Protein AF-A0A382G7K8-F1 (afdb_monomer)

Sequence (170 aa):
MPKYVSIKRLTSYWRLYLFVAPAAVLVGIFAYFPAASAIYHAFFRWNGSYVKEFVGLYNFHQLLGWSPFLWLVMVAWVVLLMALLVGRPMRLAGRAPWGLLSMVGGLGVALFTAGTESTVLHMNAGEAWQWYGRALWATVLGVGLHQIVQRNWSQKGQGLLGLYGFLWFY

Mean predicted aligned error: 12.68 Å

Structure (mmCIF, N/CA/C/O backbone):
data_AF-A0A382G7K8-F1
#
_entry.id   AF-A0A382G7K8-F1
#
loop_
_atom_site.group_PDB
_atom_site.id
_atom_site.type_symbol
_atom_site.label_atom_id
_atom_site.label_alt_id
_atom_site.label_comp_id
_atom_site.label_asym_id
_atom_site.label_entity_id
_atom_site.label_seq_id
_atom_site.pdbx_PDB_ins_code
_atom_site.Cartn_x
_atom_sit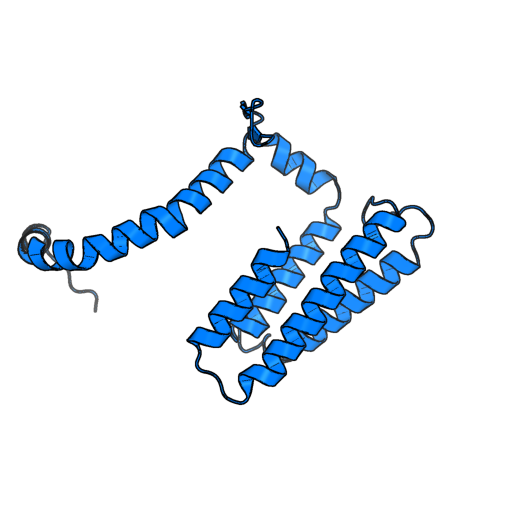e.Cartn_y
_atom_site.Cartn_z
_atom_site.occupancy
_atom_site.B_iso_or_equiv
_atom_site.auth_seq_id
_atom_site.auth_comp_id
_atom_site.auth_asym_id
_atom_site.auth_atom_id
_atom_site.pdbx_PDB_model_num
ATOM 1 N N . MET A 1 1 ? -27.559 -16.634 13.299 1.00 47.53 1 MET A N 1
ATOM 2 C CA . MET A 1 1 ? -28.769 -16.278 12.524 1.00 47.53 1 MET A CA 1
ATOM 3 C C . MET A 1 1 ? -28.717 -14.789 12.192 1.00 47.53 1 MET A C 1
ATOM 5 O O . MET A 1 1 ? -28.657 -14.001 13.134 1.00 47.53 1 MET A O 1
ATOM 9 N N . PRO A 1 2 ? -28.657 -14.386 10.911 1.00 56.88 2 PRO A N 1
ATOM 10 C CA . PRO A 1 2 ? -28.681 -12.974 10.535 1.00 56.88 2 PRO A CA 1
ATOM 11 C C . PRO A 1 2 ? -30.048 -12.371 10.882 1.00 56.88 2 PRO A C 1
ATOM 13 O O . PRO A 1 2 ? -31.085 -12.876 10.460 1.00 56.88 2 PRO A O 1
ATOM 16 N N . LYS A 1 3 ? -30.059 -11.316 11.704 1.00 76.06 3 LYS A N 1
ATOM 17 C CA . LYS A 1 3 ? -31.285 -10.580 12.034 1.00 76.06 3 LYS A CA 1
ATOM 18 C C . LYS A 1 3 ? -31.605 -9.635 10.882 1.00 76.06 3 LYS A C 1
ATOM 20 O O . LYS A 1 3 ? -30.831 -8.725 10.603 1.00 76.06 3 LYS A O 1
ATOM 25 N N . TYR A 1 4 ? -32.752 -9.831 10.245 1.00 76.81 4 TYR A N 1
ATOM 26 C CA . TYR A 1 4 ? -33.270 -8.905 9.244 1.00 76.81 4 TYR A CA 1
ATOM 27 C C . TYR A 1 4 ? -33.678 -7.600 9.935 1.00 76.81 4 TYR A C 1
ATOM 29 O O . TYR A 1 4 ? -34.580 -7.576 10.775 1.00 76.81 4 TYR A O 1
ATOM 37 N N . VAL A 1 5 ? -32.972 -6.512 9.629 1.00 79.44 5 VAL A N 1
ATOM 38 C CA . VAL A 1 5 ? -33.265 -5.183 10.171 1.00 79.44 5 VAL A CA 1
ATOM 39 C C . VAL A 1 5 ? -34.011 -4.386 9.105 1.00 79.44 5 VAL A C 1
ATOM 41 O O . VAL A 1 5 ? -33.519 -4.206 7.998 1.00 79.44 5 VAL A O 1
ATOM 44 N N . SER A 1 6 ? -35.212 -3.913 9.439 1.00 86.44 6 SER A N 1
ATOM 45 C CA . SER A 1 6 ? -36.001 -3.029 8.573 1.00 86.44 6 SER A CA 1
ATOM 46 C C . SER A 1 6 ? -35.312 -1.667 8.404 1.00 86.44 6 SER A C 1
ATOM 48 O O . SER A 1 6 ? -34.775 -1.118 9.368 1.00 86.44 6 SER A O 1
ATOM 50 N N . ILE A 1 7 ? -35.384 -1.090 7.199 1.00 83.25 7 ILE A N 1
ATOM 51 C CA . ILE A 1 7 ? -34.806 0.224 6.853 1.00 83.25 7 ILE A CA 1
ATOM 52 C C . ILE A 1 7 ? -35.314 1.330 7.792 1.00 83.25 7 ILE A C 1
ATOM 54 O O . ILE A 1 7 ? -34.536 2.174 8.232 1.00 83.25 7 ILE A O 1
ATOM 58 N N . LYS A 1 8 ? -36.591 1.271 8.199 1.00 83.75 8 LYS A N 1
ATOM 59 C CA . LYS A 1 8 ? -37.181 2.223 9.162 1.00 83.75 8 LYS A CA 1
ATOM 60 C C . LYS A 1 8 ? -36.518 2.156 10.542 1.00 83.75 8 LYS A C 1
ATOM 62 O O . LYS A 1 8 ? -36.571 3.109 11.313 1.00 83.75 8 LYS A O 1
ATOM 67 N N . ARG A 1 9 ? -35.907 1.017 10.876 1.00 79.25 9 ARG A N 1
ATOM 68 C CA . ARG A 1 9 ? -35.193 0.819 12.138 1.00 79.25 9 ARG A CA 1
ATOM 69 C C . ARG A 1 9 ? -33.780 1.392 12.082 1.00 79.25 9 ARG A C 1
ATOM 71 O O . ARG A 1 9 ? -33.331 1.899 13.101 1.00 79.25 9 ARG A O 1
ATOM 78 N N . LEU A 1 10 ? -33.115 1.382 10.920 1.00 81.75 10 LEU A N 1
ATOM 79 C CA . LEU A 1 10 ? -31.810 2.038 10.747 1.00 81.75 10 LEU A CA 1
ATOM 80 C C . LEU A 1 10 ? -31.909 3.538 11.040 1.00 81.75 10 LEU A C 1
ATOM 82 O O . LEU A 1 10 ? -31.139 4.059 11.839 1.00 81.75 10 LEU A O 1
ATOM 86 N N . THR A 1 11 ? -32.907 4.222 10.477 1.00 84.94 11 THR A N 1
ATOM 87 C CA . THR A 1 11 ? -33.092 5.671 10.677 1.00 84.94 11 THR A CA 1
ATOM 88 C C . THR A 1 11 ? -33.330 6.055 12.142 1.00 84.94 11 THR A C 1
ATOM 90 O O . THR A 1 11 ? -32.992 7.163 12.552 1.00 84.94 11 THR A O 1
ATOM 93 N N . SER A 1 12 ? -33.846 5.136 12.967 1.00 88.69 12 SER A N 1
ATOM 94 C CA . SER A 1 12 ? -34.057 5.371 14.402 1.00 88.69 12 SER A CA 1
ATOM 95 C C . SER A 1 12 ? -32.753 5.460 15.209 1.00 88.69 12 SER A C 1
ATOM 97 O O . SER A 1 12 ? -32.766 6.004 16.312 1.00 88.69 12 SER A O 1
ATOM 99 N N . TYR A 1 13 ? -31.629 4.958 14.682 1.00 88.62 13 TYR A N 1
ATOM 100 C CA . TYR A 1 13 ? -30.327 4.939 15.362 1.00 88.62 13 TYR A CA 1
ATOM 101 C C . TYR A 1 13 ? -29.411 6.113 14.976 1.00 88.62 13 TYR A C 1
ATOM 103 O O . TYR A 1 13 ? -28.199 6.043 15.172 1.00 88.62 13 TYR A O 1
ATOM 111 N N . TRP A 1 14 ? -29.963 7.221 14.470 1.00 90.81 14 TRP A N 1
ATOM 112 C CA . TRP A 1 14 ? -29.183 8.368 13.983 1.00 90.81 14 TRP A CA 1
ATOM 113 C C . TRP A 1 14 ? -28.173 8.931 15.000 1.00 90.81 14 TRP A C 1
ATOM 115 O O . TRP A 1 14 ? -27.076 9.325 14.616 1.00 90.81 14 TRP A O 1
ATOM 125 N N . ARG A 1 15 ? -28.491 8.901 16.304 1.00 92.81 15 ARG A N 1
ATOM 126 C CA . ARG A 1 15 ? -27.573 9.323 17.381 1.00 92.81 15 ARG A CA 1
ATOM 127 C C . ARG A 1 15 ? -26.340 8.420 17.490 1.00 92.81 15 ARG A C 1
ATOM 129 O O . ARG A 1 15 ? -25.245 8.918 17.728 1.00 92.81 15 ARG A O 1
ATOM 136 N N . LEU A 1 16 ? -26.503 7.108 17.282 1.00 91.88 16 LEU A N 1
ATOM 137 C CA . LEU A 1 16 ? -25.381 6.163 17.234 1.00 91.88 16 LEU A CA 1
ATOM 138 C C . LEU A 1 16 ? -24.503 6.425 16.009 1.00 91.88 16 LEU A C 1
ATOM 140 O O . LEU A 1 16 ? -23.281 6.403 16.118 1.00 91.88 16 LEU A O 1
ATOM 144 N N . TYR A 1 17 ? -25.115 6.705 14.856 1.00 92.62 17 TYR A N 1
ATOM 145 C CA . TYR A 1 17 ? -24.355 7.064 13.661 1.00 92.62 17 TYR A CA 1
ATOM 146 C C . TYR A 1 17 ? -23.590 8.367 13.851 1.00 92.62 17 TYR A C 1
ATOM 148 O O . TYR A 1 17 ? -22.423 8.413 13.490 1.00 92.62 17 TYR A O 1
ATOM 156 N N . LEU A 1 18 ? -24.186 9.383 14.482 1.00 94.56 18 LEU A N 1
ATOM 157 C CA . LEU A 1 18 ? -23.497 10.635 14.793 1.00 94.56 18 LEU A CA 1
ATOM 158 C C . LEU A 1 18 ? -22.300 10.419 15.732 1.00 94.56 18 LEU A C 1
ATOM 160 O O . LEU A 1 18 ? -21.281 11.078 15.575 1.00 94.56 18 LEU A O 1
ATOM 164 N N . PHE A 1 19 ? -22.398 9.476 16.671 1.00 95.88 19 PHE A N 1
ATOM 165 C CA . PHE A 1 19 ? -21.291 9.129 17.564 1.00 95.88 19 PHE A CA 1
ATOM 166 C C . PHE A 1 19 ? -20.141 8.412 16.837 1.00 95.88 19 PHE A C 1
ATOM 168 O O . PHE A 1 19 ? -18.973 8.674 17.112 1.00 95.88 19 PHE A O 1
ATOM 175 N N . VAL A 1 20 ? -20.453 7.525 15.887 1.00 95.56 20 VAL A N 1
ATOM 176 C CA . VAL A 1 20 ? -19.445 6.781 15.105 1.00 95.56 20 VAL A CA 1
ATOM 177 C C . VAL A 1 20 ? -18.905 7.600 13.925 1.00 95.56 20 VAL A C 1
ATOM 179 O O . VAL A 1 20 ? -17.781 7.369 13.476 1.00 95.56 20 VAL A O 1
ATOM 182 N N . ALA A 1 21 ? -19.671 8.574 13.433 1.00 96.19 21 ALA A N 1
ATOM 183 C CA . ALA A 1 21 ? -19.346 9.351 12.243 1.00 96.19 21 ALA A CA 1
ATOM 184 C C . ALA A 1 21 ? -17.966 10.027 12.308 1.00 96.19 21 ALA A C 1
ATOM 186 O O . ALA A 1 21 ? -17.229 9.867 11.341 1.00 96.19 21 ALA A O 1
ATOM 187 N N . PRO A 1 22 ? -17.535 10.691 13.402 1.00 96.12 22 PRO A N 1
ATOM 188 C CA . PRO A 1 22 ? -16.203 11.292 13.472 1.00 96.12 22 PRO A CA 1
ATOM 189 C C . PRO A 1 22 ? -15.078 10.277 13.249 1.00 96.12 22 PRO A C 1
ATOM 191 O O . PRO A 1 22 ? -14.151 10.537 12.486 1.00 96.12 22 PRO A O 1
ATOM 194 N N . ALA A 1 23 ? -15.180 9.090 13.853 1.00 96.25 23 ALA A N 1
ATOM 195 C CA . ALA A 1 23 ? -14.198 8.028 13.659 1.00 96.25 23 ALA A CA 1
ATOM 196 C C . ALA A 1 23 ? -14.221 7.497 12.217 1.00 96.25 23 ALA A C 1
ATOM 198 O O . ALA A 1 23 ? -13.169 7.338 11.600 1.00 96.25 23 ALA A O 1
ATOM 199 N N . ALA A 1 24 ? -15.411 7.271 11.653 1.00 96.12 24 ALA A N 1
ATOM 200 C CA . ALA A 1 24 ? -15.557 6.830 10.268 1.00 96.12 24 ALA A CA 1
ATOM 201 C C . ALA A 1 24 ? -15.006 7.863 9.269 1.00 96.12 24 ALA A C 1
ATOM 203 O O . ALA A 1 24 ? -14.335 7.490 8.309 1.00 96.12 24 ALA A O 1
ATOM 204 N N . VAL A 1 25 ? -15.234 9.155 9.521 1.00 97.31 25 VAL A N 1
ATOM 205 C CA . VAL A 1 25 ? -14.712 10.267 8.717 1.00 97.31 25 VAL A CA 1
ATOM 206 C C . VAL A 1 25 ? -13.190 10.313 8.785 1.00 97.31 25 VAL A C 1
ATOM 208 O O . VAL A 1 25 ? -12.550 10.398 7.740 1.00 97.31 25 VAL A O 1
ATOM 211 N N . LEU A 1 26 ? -12.595 10.186 9.975 1.00 96.00 26 LEU A N 1
ATOM 212 C CA . LEU A 1 26 ? -11.137 10.133 10.117 1.00 96.00 26 LEU A CA 1
ATOM 213 C C . LEU A 1 26 ? -10.538 8.966 9.328 1.00 96.00 26 LEU A C 1
ATOM 215 O O . LEU A 1 26 ? -9.581 9.159 8.584 1.00 96.00 26 LEU A O 1
ATOM 219 N N . VAL A 1 27 ? -11.122 7.770 9.425 1.00 95.12 27 VAL A N 1
ATOM 220 C CA . VAL A 1 27 ? -10.665 6.613 8.639 1.00 95.12 27 VAL A CA 1
ATOM 221 C C . VAL A 1 27 ? -10.838 6.869 7.136 1.00 95.12 27 VAL A C 1
ATOM 223 O O . VAL A 1 27 ? -9.943 6.566 6.347 1.00 95.12 27 VAL A O 1
ATOM 226 N N . GLY A 1 28 ? -11.956 7.472 6.728 1.00 95.31 28 GLY A N 1
ATOM 227 C CA . GLY A 1 28 ? -12.202 7.879 5.345 1.00 95.31 28 GLY A CA 1
ATOM 228 C C . GLY A 1 28 ? -11.114 8.804 4.799 1.00 95.31 28 GLY A C 1
ATOM 229 O O . GLY A 1 28 ? -10.557 8.538 3.737 1.00 95.31 28 GLY A O 1
ATOM 230 N N . ILE A 1 29 ? -10.775 9.854 5.546 1.00 95.75 29 ILE A N 1
ATOM 231 C CA . ILE A 1 29 ? -9.827 10.895 5.125 1.00 95.75 29 ILE A CA 1
ATOM 232 C C . ILE A 1 29 ? -8.377 10.411 5.194 1.00 95.75 29 ILE A C 1
ATOM 234 O O . ILE A 1 29 ? -7.594 10.698 4.296 1.00 95.75 29 ILE A O 1
ATOM 238 N N . PHE A 1 30 ? -7.994 9.687 6.243 1.00 92.12 30 PHE A N 1
ATOM 239 C CA . PHE A 1 30 ? -6.583 9.374 6.482 1.00 92.12 30 PHE A CA 1
A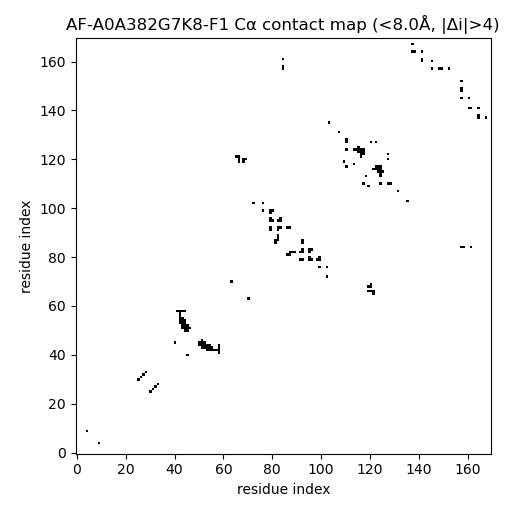TOM 240 C C . PHE A 1 30 ? -6.152 7.995 5.985 1.00 92.12 30 PHE A C 1
ATOM 242 O O . PHE A 1 30 ? -4.959 7.777 5.809 1.00 92.12 30 PHE A O 1
ATOM 249 N N . ALA A 1 31 ? -7.084 7.073 5.730 1.00 87.69 31 ALA A N 1
ATOM 250 C CA . ALA A 1 31 ? -6.753 5.755 5.189 1.00 87.69 31 ALA A CA 1
ATOM 251 C C . ALA A 1 31 ? -7.289 5.573 3.766 1.00 87.69 31 ALA A C 1
ATOM 253 O O . ALA A 1 31 ? -6.525 5.287 2.844 1.00 87.69 31 ALA A O 1
ATOM 254 N N . TYR A 1 32 ? -8.594 5.763 3.564 1.00 90.69 32 TYR A N 1
ATOM 255 C CA . TYR A 1 32 ? -9.211 5.442 2.275 1.00 90.69 32 TYR A CA 1
ATOM 256 C C . TYR A 1 32 ? -8.922 6.479 1.194 1.00 90.69 32 TYR A C 1
ATOM 258 O O . TYR A 1 32 ? -8.657 6.101 0.057 1.00 90.69 32 TYR A O 1
ATOM 266 N N . PHE A 1 33 ? -8.929 7.768 1.528 1.00 93.00 33 PHE A N 1
ATOM 267 C CA . PHE A 1 33 ? -8.625 8.828 0.571 1.00 93.00 33 PHE A CA 1
ATOM 268 C C . PHE A 1 33 ? -7.204 8.731 -0.016 1.00 93.00 33 PHE A C 1
ATOM 270 O O . PHE A 1 33 ? -7.098 8.704 -1.243 1.00 93.00 33 PHE A O 1
ATOM 277 N N . PRO A 1 34 ? -6.110 8.615 0.770 1.00 91.81 34 PRO A N 1
ATOM 278 C CA . PRO A 1 34 ? -4.776 8.459 0.192 1.00 91.81 34 PRO A CA 1
ATOM 279 C C . PRO A 1 34 ? -4.630 7.154 -0.598 1.00 91.81 34 PRO A C 1
ATOM 281 O O . PRO A 1 34 ? -4.021 7.167 -1.664 1.00 91.81 34 PRO A O 1
ATOM 284 N N . ALA A 1 35 ? -5.244 6.052 -0.149 1.00 87.44 35 ALA A N 1
ATOM 285 C CA . ALA A 1 35 ? -5.236 4.794 -0.898 1.00 87.44 35 ALA A CA 1
ATOM 286 C C . ALA A 1 35 ? -5.954 4.925 -2.254 1.00 87.44 35 ALA A C 1
ATOM 288 O O . ALA A 1 35 ? -5.419 4.520 -3.285 1.00 87.44 35 ALA A O 1
ATOM 289 N N . ALA A 1 36 ? -7.137 5.543 -2.276 1.00 92.00 36 ALA A N 1
ATOM 290 C CA . ALA A 1 36 ? -7.877 5.809 -3.506 1.00 92.00 36 ALA A CA 1
ATOM 291 C C . ALA A 1 36 ? -7.120 6.777 -4.426 1.00 92.00 36 ALA A C 1
ATOM 293 O O . ALA A 1 36 ? -7.077 6.566 -5.636 1.00 92.00 36 ALA A O 1
ATOM 294 N N . SER A 1 37 ? -6.479 7.802 -3.857 1.00 89.31 37 SER A N 1
ATOM 295 C CA . SER A 1 37 ? -5.621 8.725 -4.597 1.00 89.31 37 SER A CA 1
ATOM 296 C C . SER A 1 37 ? -4.443 7.992 -5.237 1.00 89.31 37 SER A C 1
ATOM 298 O O . SER A 1 37 ? -4.189 8.192 -6.421 1.00 89.31 37 SER A O 1
ATOM 300 N N . ALA A 1 38 ? -3.767 7.096 -4.515 1.00 88.12 38 ALA A N 1
ATOM 301 C CA . ALA A 1 38 ? -2.668 6.301 -5.058 1.00 88.12 38 ALA A CA 1
ATOM 302 C C . ALA A 1 38 ? -3.130 5.404 -6.217 1.00 88.12 38 ALA A C 1
ATOM 304 O O . ALA A 1 38 ? -2.495 5.390 -7.270 1.00 88.12 38 ALA A O 1
ATOM 305 N N . ILE A 1 39 ? -4.274 4.724 -6.062 1.00 90.00 39 ILE A N 1
ATOM 306 C CA . ILE A 1 39 ? -4.880 3.915 -7.133 1.00 90.00 39 ILE A CA 1
ATOM 307 C C . ILE A 1 39 ? -5.191 4.787 -8.347 1.00 90.00 39 ILE A C 1
ATOM 309 O O . ILE A 1 39 ? -4.851 4.423 -9.466 1.00 90.00 39 ILE A O 1
ATOM 313 N N . TYR A 1 40 ? -5.811 5.947 -8.138 1.00 90.94 40 TYR A N 1
ATOM 314 C CA . TYR A 1 40 ? -6.133 6.869 -9.217 1.00 90.94 40 TYR A CA 1
ATOM 315 C C . TYR A 1 40 ? -4.866 7.344 -9.940 1.00 90.94 40 TYR A C 1
ATOM 317 O O . TYR A 1 40 ? -4.805 7.242 -11.161 1.00 90.94 40 TYR A O 1
ATOM 325 N N . HIS A 1 41 ? -3.833 7.786 -9.214 1.00 89.62 41 HIS A N 1
ATOM 326 C CA . HIS A 1 41 ? -2.574 8.258 -9.800 1.00 89.62 41 HIS A CA 1
ATOM 327 C C . HIS A 1 41 ? -1.762 7.145 -10.473 1.00 89.62 41 HIS A C 1
ATOM 329 O O . HIS A 1 41 ? -0.989 7.452 -11.373 1.00 89.62 41 HIS A O 1
ATOM 335 N N . ALA A 1 42 ? -1.975 5.868 -10.136 1.00 89.38 42 ALA A N 1
ATOM 336 C CA . ALA A 1 42 ? -1.319 4.748 -10.814 1.00 89.38 42 ALA A CA 1
ATOM 337 C C . ALA A 1 42 ? -1.661 4.659 -12.316 1.00 89.38 42 ALA A C 1
ATOM 339 O O . ALA A 1 42 ? -0.874 4.114 -13.088 1.00 89.38 42 ALA A O 1
ATOM 340 N N . PHE A 1 43 ? -2.788 5.233 -12.753 1.00 92.12 43 PHE A N 1
ATOM 341 C CA . PHE A 1 43 ? -3.170 5.321 -14.172 1.00 92.12 43 PHE A CA 1
ATOM 342 C C . PHE A 1 43 ? -2.630 6.571 -14.884 1.00 92.12 43 PHE A C 1
ATOM 344 O O . PHE A 1 43 ? -2.868 6.765 -16.080 1.00 92.12 43 PHE A O 1
ATOM 351 N N . PHE A 1 44 ? -1.933 7.446 -14.161 1.00 90.75 44 PHE A N 1
ATOM 352 C CA . PHE A 1 44 ? -1.363 8.672 -14.701 1.00 90.75 44 PHE A CA 1
ATOM 353 C C . PHE A 1 44 ? 0.158 8.603 -14.651 1.00 90.75 44 PHE A C 1
ATOM 355 O O . PHE A 1 44 ? 0.758 8.022 -13.748 1.00 90.75 44 PHE A O 1
ATOM 362 N N . ARG A 1 45 ? 0.808 9.244 -15.616 1.00 88.31 45 ARG A N 1
ATOM 363 C CA . ARG A 1 45 ? 2.211 9.608 -15.482 1.00 88.31 45 ARG A CA 1
ATOM 364 C C . ARG A 1 45 ? 2.255 10.869 -14.631 1.00 88.31 45 ARG A C 1
ATOM 366 O O . ARG A 1 45 ? 1.904 11.947 -15.109 1.00 88.31 45 ARG A O 1
ATOM 373 N N . TRP A 1 46 ? 2.622 10.704 -13.364 1.00 81.31 46 TRP A N 1
ATOM 374 C CA . TRP A 1 46 ? 2.624 11.776 -12.375 1.00 81.31 46 TRP A CA 1
ATOM 375 C C . TRP A 1 46 ? 4.010 11.956 -11.760 1.00 81.31 46 TRP A C 1
ATOM 377 O O . TRP A 1 46 ? 4.611 10.997 -11.289 1.00 81.31 46 TRP A O 1
ATOM 387 N N . ASN A 1 47 ? 4.515 13.191 -11.767 1.00 80.06 47 ASN A N 1
ATOM 388 C CA . ASN A 1 47 ? 5.815 13.556 -11.188 1.00 80.06 47 ASN A CA 1
ATOM 389 C C . ASN A 1 47 ? 5.696 14.436 -9.931 1.00 80.06 47 ASN A C 1
ATOM 391 O O . ASN A 1 47 ? 6.653 15.107 -9.556 1.00 80.06 47 ASN A O 1
ATOM 395 N N . GLY A 1 48 ? 4.518 14.483 -9.302 1.00 71.38 48 GLY A N 1
ATOM 396 C CA . GLY A 1 48 ? 4.302 15.250 -8.072 1.00 71.38 48 GLY A CA 1
ATOM 397 C C . GLY A 1 48 ? 4.030 16.743 -8.268 1.00 71.38 48 GLY A C 1
ATOM 398 O O . GLY A 1 48 ? 3.704 17.408 -7.292 1.00 71.38 48 GLY A O 1
ATOM 399 N N . SER A 1 49 ? 4.136 17.275 -9.492 1.00 73.00 49 SER A N 1
ATOM 400 C CA . SER A 1 49 ? 4.056 18.723 -9.719 1.00 73.00 49 SER A CA 1
ATOM 401 C C . SER A 1 49 ? 3.189 19.114 -10.921 1.00 73.00 49 SER A C 1
ATOM 403 O O . SER A 1 49 ? 2.023 19.459 -10.745 1.00 73.00 49 SER A O 1
ATOM 405 N N . TYR A 1 50 ? 3.718 19.025 -12.145 1.00 61.25 50 TYR A N 1
ATOM 406 C CA . TYR A 1 50 ? 3.091 19.648 -13.323 1.00 61.25 50 TYR A CA 1
ATOM 407 C C . TYR A 1 50 ? 2.617 18.657 -14.389 1.00 61.25 50 TYR A C 1
ATOM 409 O O . TYR A 1 50 ? 1.782 19.011 -15.218 1.00 61.25 50 TYR A O 1
ATOM 417 N N . VAL A 1 51 ? 3.123 17.420 -14.385 1.00 65.06 51 VAL A N 1
ATOM 418 C CA . VAL A 1 51 ? 2.765 16.421 -15.399 1.00 65.06 51 VAL A CA 1
ATOM 419 C C . VAL A 1 51 ? 1.717 15.488 -14.815 1.00 65.06 51 VAL A C 1
ATOM 421 O O . VAL A 1 51 ? 1.972 14.802 -13.826 1.00 65.06 51 VAL A O 1
ATOM 424 N N . LYS A 1 52 ? 0.530 15.485 -15.425 1.00 73.50 52 LYS A N 1
ATOM 425 C CA . LYS A 1 52 ? -0.550 14.542 -15.132 1.00 73.50 52 LYS A CA 1
ATOM 426 C C . LYS A 1 52 ? -1.173 14.086 -16.445 1.00 73.50 52 LYS A C 1
ATOM 428 O O . LYS A 1 52 ? -2.258 14.514 -16.829 1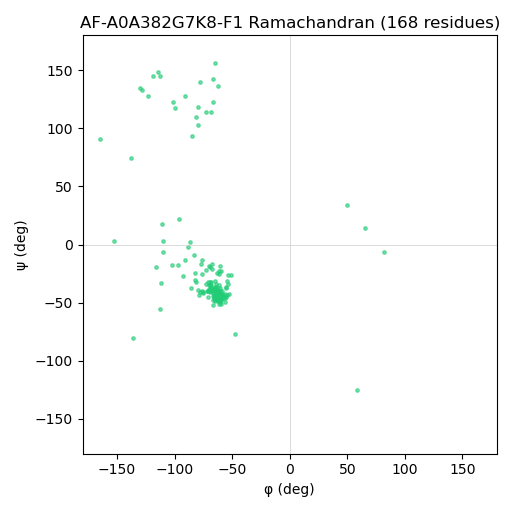.00 73.50 52 LYS A O 1
ATOM 433 N N . GLU A 1 53 ? -0.451 13.226 -17.147 1.00 85.44 53 GLU A N 1
ATOM 434 C CA . GLU A 1 53 ? -0.935 12.611 -18.382 1.00 85.44 53 GLU A CA 1
ATOM 435 C C . GLU A 1 53 ? -1.636 11.301 -18.038 1.00 85.44 53 GLU A C 1
ATOM 437 O O . GLU A 1 53 ? -1.076 10.466 -17.327 1.00 85.44 53 GLU A O 1
ATOM 442 N N . PHE A 1 54 ? -2.870 11.114 -18.506 1.00 90.94 54 PHE A N 1
ATOM 443 C CA . PHE A 1 54 ? -3.542 9.826 -18.366 1.00 90.94 54 PHE A CA 1
ATOM 444 C C . PHE A 1 54 ? -2.903 8.829 -19.331 1.00 90.94 54 PHE A C 1
ATOM 446 O O . PHE A 1 54 ? -3.005 8.986 -20.545 1.00 90.94 54 PHE A O 1
ATOM 453 N N . VAL A 1 55 ? -2.251 7.806 -18.784 1.00 92.38 55 VAL A N 1
ATOM 454 C CA . VAL A 1 55 ? -1.557 6.763 -19.558 1.00 92.38 55 VAL A CA 1
ATOM 455 C C . VAL A 1 55 ? -2.272 5.410 -19.472 1.00 92.38 55 VAL A C 1
ATOM 457 O O . VAL A 1 55 ? -1.807 4.409 -20.017 1.00 92.38 55 VAL A O 1
ATOM 460 N N . GLY A 1 56 ? -3.421 5.361 -18.791 1.00 92.06 56 GLY A N 1
ATOM 461 C CA . GLY A 1 56 ? -4.232 4.160 -18.640 1.00 92.06 56 GLY A CA 1
ATOM 462 C C . GLY A 1 56 ? -3.447 3.031 -17.975 1.00 92.06 56 GLY A C 1
ATOM 463 O O . GLY A 1 56 ? -2.896 3.197 -16.890 1.00 92.06 56 GLY A O 1
ATOM 464 N N . LEU A 1 57 ? -3.399 1.869 -18.628 1.00 91.88 57 LEU A N 1
ATOM 465 C CA . LEU A 1 57 ? -2.718 0.682 -18.104 1.00 91.88 57 LEU A CA 1
ATOM 466 C C . LEU A 1 57 ? -1.220 0.618 -18.437 1.00 91.88 57 LEU A C 1
ATOM 468 O O . LEU A 1 57 ? -0.559 -0.352 -18.065 1.00 91.88 57 LEU A O 1
ATOM 472 N N . TYR A 1 58 ? -0.672 1.630 -19.115 1.00 88.81 58 TYR A N 1
ATOM 473 C CA . TYR A 1 58 ? 0.719 1.624 -19.568 1.00 88.81 58 TYR A CA 1
ATOM 474 C C . TYR A 1 58 ? 1.714 1.416 -18.421 1.00 88.81 58 TYR A C 1
ATOM 476 O O . TYR A 1 58 ? 2.621 0.596 -18.543 1.00 88.81 58 TYR A O 1
ATOM 484 N N . ASN A 1 59 ? 1.496 2.085 -17.283 1.00 86.69 59 ASN A N 1
ATOM 485 C CA . ASN A 1 59 ? 2.338 1.926 -16.099 1.00 86.69 59 ASN A CA 1
ATOM 486 C C . ASN A 1 59 ? 2.373 0.464 -15.638 1.00 86.69 59 ASN A C 1
ATOM 488 O O . ASN A 1 59 ? 3.449 -0.073 -15.427 1.00 86.69 59 ASN A O 1
ATOM 492 N N . PHE A 1 60 ? 1.222 -0.212 -15.561 1.00 85.81 60 PHE A N 1
ATOM 493 C CA . PHE A 1 60 ? 1.143 -1.620 -15.157 1.00 85.81 60 PHE A CA 1
ATOM 494 C C . PHE A 1 60 ? 1.818 -2.558 -16.167 1.00 85.81 60 PHE A C 1
ATOM 496 O O . PHE A 1 60 ? 2.486 -3.509 -15.769 1.00 85.81 60 PHE A O 1
ATOM 503 N N . HIS A 1 61 ? 1.683 -2.284 -17.468 1.00 84.19 61 HIS A N 1
ATOM 504 C CA . HIS A 1 61 ? 2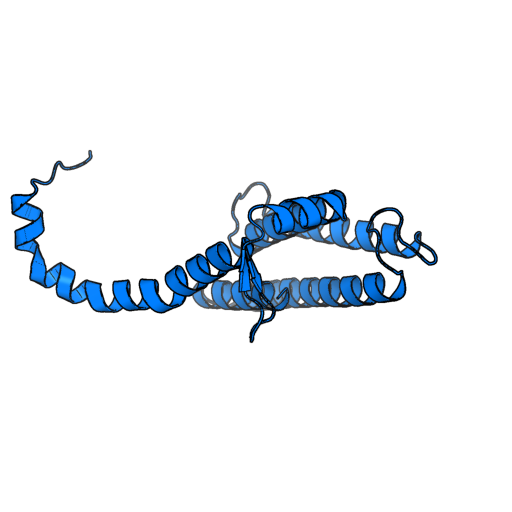.359 -3.057 -18.510 1.00 84.19 61 HIS A CA 1
ATOM 505 C C . HIS A 1 61 ? 3.885 -2.900 -18.436 1.00 84.19 61 HIS A C 1
ATOM 507 O O . HIS A 1 61 ? 4.612 -3.890 -18.475 1.00 84.19 61 HIS A O 1
ATOM 513 N N . GLN A 1 62 ? 4.376 -1.667 -18.285 1.00 80.88 62 GLN A N 1
ATOM 514 C CA . GLN A 1 62 ? 5.802 -1.386 -18.112 1.00 80.88 62 GLN A CA 1
ATOM 515 C C . GLN A 1 62 ? 6.350 -2.071 -16.853 1.00 80.88 62 GLN A C 1
ATOM 517 O O . GLN A 1 62 ? 7.405 -2.700 -16.893 1.00 80.88 62 GLN A O 1
ATOM 522 N N . LEU A 1 63 ? 5.580 -2.021 -15.767 1.00 75.56 63 LEU A N 1
ATOM 523 C CA . LEU A 1 63 ? 5.911 -2.635 -14.492 1.00 75.56 63 LEU A CA 1
ATOM 524 C C . LEU A 1 63 ? 6.080 -4.159 -14.604 1.00 75.56 63 LEU A C 1
ATOM 526 O O . LEU A 1 63 ? 7.069 -4.707 -14.119 1.00 75.56 63 LEU A O 1
ATOM 530 N N . LEU A 1 64 ? 5.143 -4.839 -15.272 1.00 75.81 64 LEU A N 1
ATOM 531 C CA . LEU A 1 64 ? 5.196 -6.286 -15.501 1.00 75.81 64 LEU A CA 1
ATOM 532 C C . LEU A 1 64 ? 6.287 -6.683 -16.507 1.00 75.81 64 LEU A C 1
ATOM 534 O O . LEU A 1 64 ? 6.863 -7.759 -16.375 1.00 75.81 64 LEU A O 1
ATOM 538 N N . GLY A 1 65 ? 6.583 -5.827 -17.488 1.00 71.31 65 GLY A N 1
ATOM 539 C CA . GLY A 1 65 ? 7.576 -6.091 -18.531 1.00 71.31 65 GLY A CA 1
ATOM 540 C C . GLY A 1 65 ? 9.036 -5.954 -18.086 1.00 71.31 65 GLY A C 1
ATOM 541 O O . GLY A 1 65 ? 9.897 -6.589 -18.685 1.00 71.31 65 GLY A O 1
ATOM 542 N N . TRP A 1 66 ? 9.334 -5.158 -17.052 1.00 66.00 66 TRP A N 1
ATOM 543 C CA . TRP A 1 66 ? 10.717 -4.893 -16.619 1.00 66.00 66 TRP A CA 1
ATOM 544 C C . TRP A 1 66 ? 11.380 -6.048 -15.867 1.00 66.00 66 TRP A C 1
ATOM 546 O O . TRP A 1 66 ? 12.553 -6.321 -16.093 1.00 66.00 66 TRP A O 1
ATOM 556 N N . SER A 1 67 ? 10.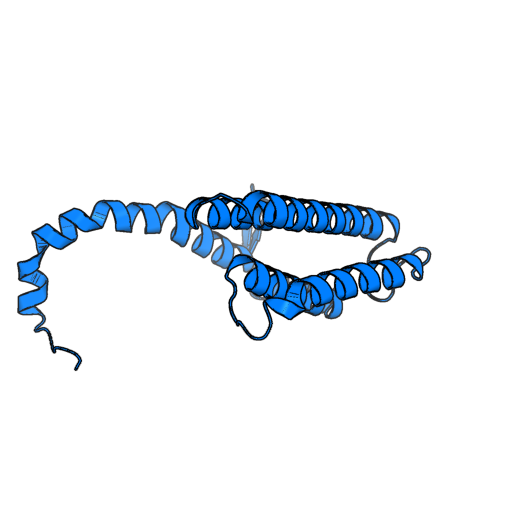664 -6.736 -14.976 1.00 67.69 67 SER A N 1
ATOM 557 C CA . SER A 1 67 ? 11.176 -7.950 -14.325 1.00 67.69 67 SER A CA 1
ATOM 558 C C . SER A 1 67 ? 10.029 -8.727 -13.666 1.00 67.69 67 SER A C 1
ATOM 560 O O . SER A 1 67 ? 9.713 -8.508 -12.492 1.00 67.69 67 SER A O 1
ATOM 562 N N . PRO A 1 68 ? 9.391 -9.668 -14.387 1.00 72.31 68 PRO A N 1
ATOM 563 C CA . PRO A 1 68 ? 8.368 -10.549 -13.815 1.00 72.31 68 PRO A CA 1
ATOM 564 C C . PRO A 1 68 ? 8.861 -11.314 -12.575 1.00 72.31 68 PRO A C 1
ATOM 566 O O . PRO A 1 68 ? 8.094 -11.600 -11.655 1.00 72.31 68 PRO A O 1
ATOM 569 N N . PHE A 1 69 ? 10.159 -11.624 -12.533 1.00 69.88 69 PHE A N 1
ATOM 570 C CA . PHE A 1 69 ? 10.788 -12.300 -11.405 1.00 69.88 69 PHE A CA 1
ATOM 571 C C . PHE A 1 69 ? 10.859 -11.411 -10.157 1.00 69.88 69 PHE A C 1
ATOM 573 O O . PHE A 1 69 ? 10.554 -11.883 -9.060 1.00 69.88 69 PHE A O 1
ATOM 580 N N . LEU A 1 70 ? 11.176 -10.119 -10.307 1.00 70.88 70 LEU A N 1
ATOM 581 C CA . LEU A 1 70 ? 11.158 -9.170 -9.192 1.00 70.88 70 LEU A CA 1
ATOM 582 C C . LEU A 1 70 ? 9.754 -9.060 -8.574 1.00 70.88 70 LEU A C 1
ATOM 584 O O . LEU A 1 70 ? 9.631 -9.016 -7.352 1.00 70.88 70 LEU A O 1
ATOM 588 N N . TRP A 1 71 ? 8.692 -9.115 -9.385 1.00 73.50 71 TRP A N 1
ATOM 589 C CA . TRP A 1 71 ? 7.309 -9.146 -8.886 1.00 73.50 71 TRP A CA 1
ATOM 590 C C . TRP A 1 71 ? 7.010 -10.377 -8.040 1.00 73.50 71 TRP A C 1
ATOM 592 O O . TRP A 1 71 ? 6.442 -10.252 -6.954 1.00 73.50 71 TRP A O 1
ATOM 602 N N . LEU A 1 72 ? 7.423 -11.561 -8.497 1.00 78.19 72 LEU A N 1
ATOM 603 C CA . LEU A 1 72 ? 7.279 -12.799 -7.726 1.00 78.19 72 LEU A CA 1
ATOM 604 C C . LEU A 1 72 ? 8.018 -12.714 -6.389 1.00 78.19 72 LEU A C 1
ATOM 606 O O . LEU A 1 72 ? 7.462 -13.088 -5.356 1.00 78.19 72 LEU A O 1
ATOM 610 N N . VAL A 1 73 ? 9.235 -12.169 -6.404 1.00 76.88 73 VAL A N 1
ATOM 611 C CA . VAL A 1 73 ? 10.031 -11.918 -5.201 1.00 76.88 73 VAL A CA 1
ATOM 612 C C . VAL A 1 73 ? 9.315 -10.955 -4.256 1.00 76.88 73 VAL A C 1
ATOM 614 O O . VAL A 1 73 ? 9.176 -11.270 -3.078 1.00 76.88 73 VAL A O 1
ATOM 617 N N . MET A 1 74 ? 8.821 -9.813 -4.741 1.00 73.50 74 MET A N 1
ATOM 618 C CA . MET A 1 74 ? 8.130 -8.829 -3.901 1.00 73.50 74 MET A CA 1
ATOM 619 C C . MET A 1 74 ? 6.839 -9.393 -3.306 1.00 73.50 74 MET A C 1
ATOM 621 O O . MET A 1 74 ? 6.578 -9.207 -2.118 1.00 73.50 74 MET A O 1
ATOM 625 N N . VAL A 1 75 ? 6.048 -10.130 -4.090 1.00 79.69 75 VAL A N 1
ATOM 626 C CA . VAL A 1 75 ? 4.828 -10.783 -3.595 1.00 79.69 75 VAL A CA 1
ATOM 627 C C . VAL A 1 75 ? 5.172 -11.828 -2.535 1.00 79.69 75 VAL A C 1
ATOM 629 O O . VAL A 1 75 ? 4.565 -11.825 -1.462 1.00 79.69 75 VAL A O 1
ATOM 632 N N . ALA A 1 76 ? 6.162 -12.688 -2.792 1.00 78.88 76 ALA A N 1
ATOM 633 C CA . ALA A 1 76 ? 6.619 -13.679 -1.821 1.00 78.88 76 ALA A CA 1
ATOM 634 C C . ALA A 1 76 ? 7.110 -13.005 -0.530 1.00 78.88 76 ALA A C 1
ATOM 636 O O . ALA A 1 76 ? 6.734 -13.424 0.565 1.00 78.88 76 ALA A O 1
ATOM 637 N N . TRP A 1 77 ? 7.859 -11.911 -0.652 1.00 74.06 77 TRP A N 1
ATOM 638 C CA . TRP A 1 77 ? 8.336 -11.110 0.471 1.00 74.06 77 TRP A CA 1
ATOM 639 C C . TRP A 1 77 ? 7.189 -10.545 1.305 1.00 74.06 77 TRP A C 1
ATOM 641 O O . TRP A 1 77 ? 7.158 -10.754 2.519 1.00 74.06 77 TRP A O 1
ATOM 651 N N . VAL A 1 78 ? 6.216 -9.880 0.676 1.00 75.81 78 VAL A N 1
ATOM 652 C CA . VAL A 1 78 ? 5.049 -9.308 1.366 1.00 75.81 78 VAL A CA 1
ATOM 653 C C . VAL A 1 78 ? 4.236 -10.400 2.057 1.00 75.81 78 VAL A C 1
ATOM 655 O O . VAL A 1 78 ? 3.850 -10.231 3.211 1.00 75.81 78 VAL A O 1
ATOM 658 N N . VAL A 1 79 ? 4.007 -11.541 1.400 1.00 76.38 79 VAL A N 1
ATOM 659 C CA . VAL A 1 79 ? 3.263 -12.669 1.985 1.00 76.38 79 VAL A CA 1
ATOM 660 C C . VAL A 1 79 ? 3.995 -13.249 3.193 1.00 76.38 79 VAL A C 1
ATOM 662 O O . VAL A 1 79 ? 3.365 -13.516 4.218 1.00 76.38 79 VAL A O 1
ATOM 665 N N . LEU A 1 80 ? 5.313 -13.430 3.105 1.00 71.81 80 LEU A N 1
ATOM 666 C CA . LEU A 1 80 ? 6.106 -13.957 4.212 1.00 71.81 80 LEU A CA 1
ATOM 667 C C . LEU A 1 80 ? 6.186 -12.964 5.379 1.00 71.81 80 LEU A C 1
ATOM 669 O O . LEU A 1 80 ? 6.056 -13.380 6.531 1.00 71.81 80 LEU A O 1
ATOM 673 N N . LEU A 1 81 ? 6.323 -11.663 5.100 1.00 70.44 81 LEU A N 1
ATOM 674 C CA . LEU A 1 81 ? 6.235 -10.614 6.119 1.00 70.44 81 LEU A CA 1
ATOM 675 C C . LEU A 1 81 ? 4.859 -10.603 6.783 1.00 70.44 81 LEU A C 1
ATOM 677 O O . LEU A 1 81 ? 4.783 -10.617 8.007 1.00 70.44 81 LEU A O 1
ATOM 681 N N . MET A 1 82 ? 3.772 -10.646 6.010 1.00 65.50 82 MET A N 1
ATOM 682 C CA . MET A 1 82 ? 2.411 -10.704 6.552 1.00 65.50 82 MET A CA 1
ATOM 683 C C . MET A 1 82 ? 2.194 -11.955 7.406 1.00 65.50 82 MET A C 1
ATOM 685 O O . MET A 1 82 ? 1.603 -11.868 8.482 1.00 65.50 82 MET A O 1
ATOM 689 N N . ALA A 1 83 ? 2.727 -13.106 6.990 1.00 71.75 83 ALA A N 1
ATOM 690 C CA . ALA A 1 83 ? 2.659 -14.336 7.774 1.00 71.75 83 ALA A CA 1
ATOM 691 C C . ALA A 1 83 ? 3.412 -14.237 9.108 1.00 71.75 83 ALA A C 1
ATOM 693 O O . ALA A 1 83 ? 2.963 -14.812 10.102 1.00 71.75 83 ALA A O 1
ATOM 694 N N . LEU A 1 84 ? 4.521 -13.496 9.135 1.00 68.12 84 LEU A N 1
ATOM 695 C CA . LEU A 1 84 ? 5.348 -13.279 10.320 1.00 68.12 84 LEU A CA 1
ATOM 696 C C . LEU A 1 84 ? 4.728 -12.235 11.267 1.00 68.12 84 LEU A C 1
ATOM 698 O O . LEU A 1 84 ? 4.698 -12.455 12.474 1.00 68.12 84 LEU A O 1
ATOM 702 N N . LEU A 1 85 ? 4.176 -11.146 10.720 1.00 67.06 85 LEU A N 1
ATOM 703 C CA . LEU A 1 85 ? 3.591 -10.030 11.474 1.00 67.06 85 LEU A CA 1
ATOM 704 C C . LEU A 1 85 ? 2.186 -10.333 12.006 1.00 67.06 85 LEU A C 1
ATOM 706 O O . LEU A 1 85 ? 1.864 -10.010 13.146 1.00 67.06 85 LEU A O 1
ATOM 710 N N . VAL A 1 86 ? 1.332 -10.944 11.183 1.00 69.25 86 VAL A N 1
ATOM 711 C CA . VAL A 1 86 ? -0.072 -11.231 11.529 1.00 69.25 86 VAL A CA 1
ATOM 712 C C . VAL A 1 86 ? -0.208 -12.623 12.163 1.00 69.25 86 VAL A C 1
ATOM 714 O O . VAL A 1 86 ? -1.253 -12.969 12.717 1.00 69.25 86 VAL A O 1
ATOM 717 N N . GLY A 1 87 ? 0.832 -13.461 12.071 1.00 61.44 87 GLY A N 1
ATOM 718 C CA . GLY A 1 87 ? 0.789 -14.860 12.505 1.00 61.44 87 GLY A CA 1
ATOM 719 C C . GLY A 1 87 ? -0.172 -15.718 11.672 1.00 61.44 87 GLY A C 1
ATOM 720 O O . GLY A 1 87 ? -0.542 -16.824 12.079 1.00 61.44 87 GLY A O 1
ATOM 721 N N . ARG A 1 88 ? -0.622 -15.213 10.514 1.00 65.06 88 ARG A N 1
ATOM 722 C CA . ARG A 1 88 ? -1.589 -15.874 9.632 1.00 65.06 88 ARG A CA 1
ATOM 723 C C . ARG A 1 88 ? -1.062 -15.946 8.197 1.00 65.06 88 ARG A C 1
ATOM 725 O O . ARG A 1 88 ? -0.651 -14.923 7.669 1.00 65.06 88 ARG A O 1
ATOM 732 N N . PRO A 1 89 ? -1.141 -17.115 7.537 1.00 62.16 89 PRO A N 1
ATOM 733 C CA . PRO A 1 89 ? -1.711 -18.370 8.033 1.00 62.16 89 PRO A CA 1
ATOM 734 C C . PRO A 1 89 ? -0.752 -19.105 8.989 1.00 62.16 89 PRO A C 1
ATOM 736 O O . PRO A 1 89 ? 0.444 -19.204 8.727 1.00 62.16 89 PRO A O 1
ATOM 739 N N . MET A 1 90 ? -1.288 -19.691 10.069 1.00 60.44 90 MET A N 1
ATOM 740 C CA . MET A 1 90 ? -0.516 -20.398 11.114 1.00 60.44 90 MET A CA 1
ATOM 741 C C . MET A 1 90 ? 0.410 -21.501 10.568 1.00 60.44 90 MET A C 1
ATOM 743 O O . MET A 1 90 ? 1.440 -21.792 11.164 1.00 60.44 90 MET A O 1
ATOM 747 N N . ARG A 1 91 ? 0.086 -22.081 9.401 1.00 68.19 91 ARG A N 1
ATOM 748 C CA . ARG A 1 91 ? 0.926 -23.086 8.720 1.00 68.19 91 ARG A CA 1
ATOM 749 C C . ARG A 1 91 ? 2.225 -22.499 8.157 1.00 68.19 91 ARG A C 1
ATOM 751 O O . ARG A 1 91 ? 3.226 -23.206 8.089 1.00 68.19 91 ARG A O 1
ATOM 758 N N . LEU A 1 92 ? 2.196 -21.236 7.729 1.00 67.25 92 LEU A N 1
ATOM 759 C CA . LEU A 1 92 ? 3.354 -20.538 7.173 1.00 67.25 92 LEU A CA 1
ATOM 760 C C . LEU A 1 92 ? 4.112 -19.761 8.245 1.00 67.25 92 LEU A C 1
ATOM 762 O O . LEU A 1 92 ? 5.316 -19.636 8.106 1.00 67.25 92 LEU A O 1
ATOM 766 N N . ALA A 1 93 ? 3.471 -19.315 9.329 1.00 67.56 93 ALA A N 1
ATOM 767 C CA . ALA A 1 93 ? 4.112 -18.492 10.361 1.00 67.56 93 ALA A CA 1
ATOM 768 C C . ALA A 1 93 ? 5.414 -19.104 10.928 1.00 67.56 93 ALA A C 1
ATOM 770 O O . ALA A 1 93 ? 6.421 -18.413 11.036 1.00 67.56 93 ALA A O 1
ATOM 771 N N . GLY A 1 94 ? 5.439 -20.416 11.204 1.00 69.81 94 GLY A N 1
ATOM 772 C CA . GLY A 1 94 ? 6.651 -21.097 11.689 1.00 69.81 94 GLY A CA 1
ATOM 773 C C . GLY A 1 94 ? 7.749 -21.293 10.630 1.00 69.81 94 GLY A C 1
ATOM 774 O O . GLY A 1 94 ? 8.917 -21.453 10.972 1.00 69.81 94 GLY A O 1
ATOM 775 N N . ARG A 1 95 ? 7.392 -21.273 9.338 1.00 76.56 95 ARG A N 1
ATOM 776 C CA . ARG A 1 95 ? 8.315 -21.471 8.200 1.00 76.56 95 ARG A CA 1
ATOM 777 C C . ARG A 1 95 ? 8.701 -20.162 7.506 1.00 76.56 95 ARG A C 1
ATOM 779 O O . ARG A 1 95 ? 9.703 -20.124 6.802 1.00 76.56 95 ARG A O 1
ATOM 786 N N . ALA A 1 96 ? 7.937 -19.096 7.728 1.00 74.62 96 ALA A N 1
ATOM 787 C CA . ALA A 1 96 ? 8.127 -17.768 7.169 1.00 74.62 96 ALA A CA 1
ATOM 788 C C . ALA A 1 96 ? 9.524 -17.175 7.421 1.00 74.62 96 ALA A C 1
ATOM 790 O O . ALA A 1 96 ? 10.091 -16.660 6.459 1.00 74.62 96 ALA A O 1
ATOM 791 N N . PRO A 1 97 ? 10.135 -17.274 8.624 1.00 71.75 97 PRO A N 1
ATOM 792 C CA . PRO A 1 97 ? 11.487 -16.747 8.826 1.00 71.75 97 PRO A CA 1
ATOM 793 C C . PRO A 1 97 ? 12.532 -17.475 7.969 1.00 71.75 97 PRO A C 1
ATOM 795 O O . PRO A 1 97 ? 13.388 -16.832 7.369 1.00 71.75 97 PRO A O 1
ATOM 798 N N . TRP A 1 98 ? 12.426 -18.799 7.828 1.00 74.38 98 TRP A N 1
ATOM 799 C CA . TRP A 1 98 ? 13.310 -19.585 6.958 1.00 74.38 98 TRP A CA 1
ATOM 800 C C . TRP A 1 98 ? 13.050 -19.320 5.468 1.00 74.38 98 TRP A C 1
ATOM 802 O O . TRP A 1 98 ? 13.986 -19.272 4.670 1.00 74.38 98 TRP A O 1
ATOM 812 N N . GLY A 1 99 ? 11.790 -19.086 5.092 1.00 80.25 99 GLY A N 1
ATOM 813 C CA . GLY A 1 99 ? 11.407 -18.647 3.749 1.00 80.25 99 GLY A CA 1
ATOM 814 C C . GLY A 1 99 ? 12.004 -17.285 3.389 1.00 80.25 99 GLY A C 1
ATOM 815 O O . GLY A 1 99 ? 12.584 -17.138 2.321 1.00 80.25 99 GLY A O 1
ATOM 816 N N . LEU A 1 100 ? 11.946 -16.310 4.301 1.00 72.88 100 LEU A N 1
ATOM 817 C CA . LEU A 1 100 ? 12.562 -14.992 4.105 1.00 72.88 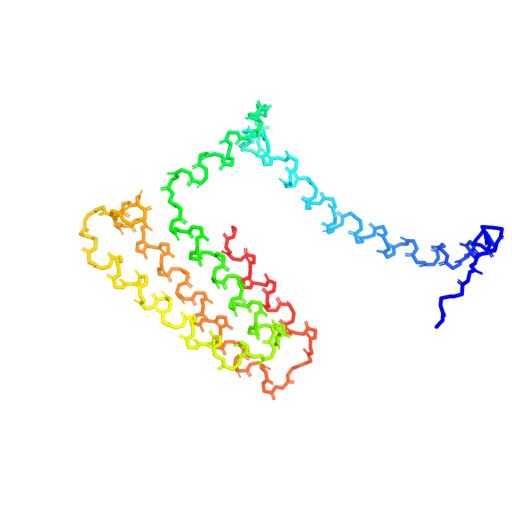100 LEU A CA 1
ATOM 818 C C . LEU A 1 100 ? 14.083 -15.094 4.009 1.00 72.88 100 LEU A C 1
ATOM 820 O O . LEU A 1 100 ? 14.663 -14.528 3.091 1.00 72.88 100 LEU A O 1
ATOM 824 N N . LEU A 1 101 ? 14.724 -15.849 4.905 1.00 75.38 101 LEU A N 1
ATOM 825 C CA . LEU A 1 101 ? 16.177 -16.041 4.877 1.00 75.38 101 LEU A CA 1
ATOM 826 C C . LEU A 1 101 ? 16.651 -16.713 3.584 1.00 75.38 101 LEU A C 1
ATOM 828 O O . LEU A 1 101 ? 17.624 -16.261 2.989 1.00 75.38 101 LEU A O 1
ATOM 832 N N . SER A 1 102 ? 15.958 -17.759 3.129 1.00 78.69 102 SER A N 1
ATOM 833 C CA . SER A 1 102 ? 16.297 -18.447 1.875 1.00 78.69 102 SER A CA 1
ATOM 834 C C . SER A 1 102 ? 16.046 -17.577 0.646 1.00 78.69 102 SER A C 1
ATOM 836 O O . SER A 1 102 ? 16.863 -17.576 -0.269 1.00 78.69 102 SER A O 1
ATOM 838 N N . MET A 1 103 ? 14.966 -16.795 0.638 1.00 78.94 103 MET A N 1
ATOM 839 C CA . MET A 1 103 ? 14.658 -15.870 -0.448 1.00 78.94 103 MET A CA 1
ATOM 840 C C . MET A 1 103 ? 15.680 -14.731 -0.522 1.00 78.94 103 MET A C 1
ATOM 842 O O . MET A 1 103 ? 16.220 -14.476 -1.595 1.00 78.94 103 MET A O 1
ATOM 846 N N . VAL A 1 104 ? 16.001 -14.092 0.609 1.00 75.56 104 VAL A N 1
ATOM 847 C CA . VAL A 1 104 ? 17.026 -13.039 0.683 1.00 75.56 104 VAL A CA 1
ATOM 848 C C . VAL A 1 104 ? 18.392 -13.611 0.301 1.00 75.56 104 VAL A C 1
ATOM 850 O O . VAL A 1 104 ? 19.043 -13.072 -0.585 1.00 75.56 104 VAL A O 1
ATOM 853 N N . GLY A 1 105 ? 18.796 -14.747 0.875 1.00 78.81 105 GLY A N 1
ATOM 854 C CA . GLY A 1 105 ? 20.062 -15.400 0.532 1.00 78.81 105 GLY A CA 1
ATOM 855 C C . GLY A 1 105 ? 20.154 -15.793 -0.946 1.00 78.81 105 GLY A C 1
ATOM 856 O O . GLY A 1 105 ? 21.174 -15.541 -1.582 1.00 78.81 105 GLY A O 1
ATOM 857 N N . GLY A 1 106 ? 19.080 -16.344 -1.516 1.00 80.25 106 GLY A N 1
ATOM 858 C CA . GLY A 1 106 ? 19.005 -16.712 -2.931 1.00 80.25 106 GLY A CA 1
ATOM 859 C C . GLY A 1 106 ? 19.091 -15.507 -3.869 1.00 80.25 106 GLY A C 1
ATOM 860 O O . GLY A 1 106 ? 19.808 -15.564 -4.867 1.00 80.25 106 GLY A O 1
ATOM 861 N N . LEU A 1 107 ? 18.436 -14.394 -3.522 1.00 75.69 107 LEU A N 1
ATOM 862 C CA . LEU A 1 107 ? 18.584 -13.116 -4.229 1.00 75.69 107 LEU A CA 1
ATOM 863 C C . LEU A 1 107 ? 20.010 -12.582 -4.152 1.00 75.69 107 LEU A C 1
ATOM 865 O O . LEU A 1 107 ? 20.538 -12.142 -5.168 1.00 75.69 107 LEU A O 1
ATOM 869 N N . GLY A 1 108 ? 20.645 -12.661 -2.981 1.00 72.62 108 GLY A N 1
ATOM 870 C CA . GLY A 1 108 ? 22.036 -12.256 -2.802 1.00 72.62 108 GLY A CA 1
ATOM 871 C C . GLY A 1 108 ? 22.993 -13.054 -3.676 1.00 72.62 108 GLY A C 1
ATOM 872 O O . GLY A 1 108 ? 23.861 -12.467 -4.313 1.00 72.62 108 GLY A O 1
ATOM 873 N N . VAL A 1 109 ? 22.803 -14.374 -3.767 1.00 76.88 109 VAL A N 1
ATOM 874 C CA . VAL A 1 109 ? 23.595 -15.236 -4.659 1.00 76.88 109 VAL A CA 1
ATOM 875 C C . VAL A 1 109 ? 23.335 -14.889 -6.124 1.00 76.88 109 VAL A C 1
ATOM 877 O O . VAL A 1 109 ? 24.292 -14.689 -6.864 1.00 76.88 109 VAL A O 1
ATOM 880 N N . ALA A 1 110 ? 22.071 -14.753 -6.536 1.00 73.06 110 ALA A N 1
ATOM 881 C CA . ALA A 1 110 ? 21.718 -14.403 -7.913 1.00 73.06 110 ALA A CA 1
ATOM 882 C C . ALA A 1 110 ? 22.317 -13.050 -8.341 1.00 73.06 110 ALA A C 1
ATOM 884 O O . ALA A 1 110 ? 22.836 -12.921 -9.451 1.00 73.06 110 ALA A O 1
ATOM 885 N N . LEU A 1 111 ? 22.303 -12.067 -7.438 1.00 70.88 111 LEU A N 1
ATOM 886 C CA . LEU A 1 111 ? 22.928 -10.760 -7.629 1.00 70.88 111 LEU A CA 1
ATOM 887 C C . LEU A 1 111 ? 24.454 -10.832 -7.654 1.00 70.88 111 LEU A C 1
ATOM 889 O O . LEU A 1 111 ? 25.073 -10.172 -8.476 1.00 70.88 111 LEU A O 1
ATOM 893 N N . PHE A 1 112 ? 25.066 -11.649 -6.798 1.00 67.69 112 PHE A N 1
ATOM 894 C CA . PHE A 1 112 ? 26.519 -11.821 -6.752 1.00 67.69 112 PHE A CA 1
ATOM 895 C C . PHE A 1 112 ? 27.065 -12.530 -8.000 1.00 67.69 112 PHE A C 1
ATOM 897 O O . PHE A 1 112 ? 28.169 -12.239 -8.451 1.00 67.69 112 PHE A O 1
ATOM 904 N N . THR A 1 113 ? 26.287 -13.444 -8.590 1.00 69.19 113 THR A N 1
ATOM 905 C CA . THR A 1 113 ? 26.644 -14.110 -9.855 1.00 69.19 113 THR A CA 1
ATOM 906 C C . THR A 1 113 ? 26.420 -13.234 -11.089 1.00 69.19 113 THR A C 1
ATOM 908 O O . THR A 1 113 ? 26.957 -13.522 -12.158 1.00 69.19 113 THR A O 1
ATOM 911 N N . ALA A 1 114 ? 25.635 -12.165 -10.958 1.00 62.62 114 ALA A N 1
ATOM 912 C CA . ALA A 1 114 ? 25.391 -11.194 -12.010 1.00 62.62 114 ALA A CA 1
ATOM 913 C C . ALA A 1 114 ? 26.508 -10.139 -12.009 1.00 62.62 114 ALA A C 1
ATOM 915 O O . ALA A 1 114 ? 26.433 -9.165 -11.273 1.00 62.62 114 ALA A O 1
ATOM 916 N N . GLY A 1 115 ? 27.550 -10.345 -12.820 1.00 63.78 115 GLY A N 1
ATOM 917 C CA . GLY A 1 115 ? 28.742 -9.484 -12.873 1.00 63.78 115 GLY A CA 1
ATOM 918 C C . GLY A 1 115 ? 28.452 -7.974 -12.944 1.00 63.78 115 GLY A C 1
ATOM 919 O O . GLY A 1 115 ? 28.621 -7.269 -11.956 1.00 63.78 115 GLY A O 1
ATOM 920 N N . THR A 1 116 ? 28.062 -7.457 -14.113 1.00 58.72 116 THR A N 1
ATOM 921 C CA . THR A 1 116 ? 27.837 -6.010 -14.344 1.00 58.72 116 THR A CA 1
ATOM 922 C C . THR A 1 116 ? 26.370 -5.657 -14.583 1.00 58.72 116 THR A C 1
ATOM 924 O O . THR A 1 116 ? 25.907 -4.611 -14.136 1.00 58.72 116 THR A O 1
ATOM 927 N N . GLU A 1 117 ? 25.613 -6.552 -15.216 1.00 59.59 117 GLU A N 1
ATOM 928 C CA . GLU A 1 117 ? 24.161 -6.462 -15.352 1.00 59.59 117 GLU A CA 1
ATOM 929 C C . GLU A 1 117 ? 23.530 -7.783 -14.926 1.00 59.59 117 GLU A C 1
ATOM 931 O O . GLU A 1 117 ? 23.982 -8.874 -15.288 1.00 59.59 117 GLU A O 1
ATOM 936 N N . SER A 1 118 ? 22.470 -7.688 -14.135 1.00 59.25 118 SER A N 1
ATOM 937 C CA . SER A 1 118 ? 21.700 -8.858 -13.732 1.00 59.25 118 SER A CA 1
ATOM 938 C C . SER A 1 118 ? 20.724 -9.246 -14.833 1.00 59.25 118 SER A C 1
ATOM 940 O O . SER A 1 118 ? 19.720 -8.580 -15.051 1.00 59.25 118 SER A O 1
ATOM 942 N N . THR A 1 119 ? 20.974 -10.373 -15.503 1.00 60.22 119 THR A N 1
ATOM 943 C CA . THR A 1 119 ? 20.032 -10.943 -16.489 1.00 60.22 119 THR A CA 1
ATOM 944 C C . THR A 1 119 ? 18.671 -11.275 -15.873 1.00 60.22 119 THR A C 1
ATOM 946 O O . THR A 1 119 ? 17.671 -11.331 -16.576 1.00 60.22 119 THR A O 1
ATOM 949 N N . VAL A 1 120 ? 18.632 -11.480 -14.553 1.00 60.78 120 VAL A N 1
ATOM 950 C CA . VAL A 1 120 ? 17.431 -11.833 -13.785 1.00 60.78 120 VAL A CA 1
ATOM 951 C C . VAL A 1 120 ? 16.619 -10.602 -13.365 1.00 60.78 120 VAL A C 1
ATOM 953 O O . VAL A 1 120 ? 15.389 -10.649 -13.329 1.00 60.78 120 VAL A O 1
ATOM 956 N N . LEU A 1 121 ? 17.289 -9.501 -13.015 1.00 59.72 121 LEU A N 1
ATOM 957 C CA . LEU A 1 121 ? 16.639 -8.313 -12.451 1.00 59.72 121 LEU A CA 1
ATOM 958 C C . LEU A 1 121 ? 16.648 -7.118 -13.407 1.00 59.72 121 LEU A C 1
ATOM 960 O O . LEU A 1 121 ? 15.999 -6.123 -13.107 1.00 59.72 121 LEU A O 1
ATOM 964 N N . HIS A 1 122 ? 17.327 -7.227 -14.555 1.00 66.25 122 HIS A N 1
ATOM 965 C CA . HIS A 1 122 ? 17.486 -6.160 -15.547 1.00 66.25 122 HIS A CA 1
ATOM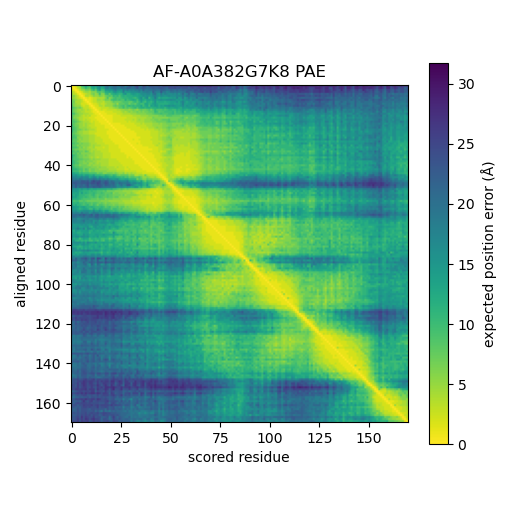 966 C C . HIS A 1 122 ? 17.952 -4.836 -14.915 1.00 66.25 122 HIS A C 1
ATOM 968 O O . HIS A 1 122 ? 17.571 -3.750 -15.343 1.00 66.25 122 HIS A O 1
ATOM 974 N N . MET A 1 123 ? 18.775 -4.943 -13.867 1.00 66.31 123 MET A N 1
ATOM 975 C CA . MET A 1 123 ? 19.337 -3.827 -13.111 1.00 66.31 123 MET A CA 1
ATOM 976 C C . MET A 1 123 ? 20.861 -3.842 -13.201 1.00 66.31 123 MET A C 1
ATOM 978 O O . MET A 1 123 ? 21.484 -4.916 -13.195 1.00 66.31 123 MET A O 1
ATOM 982 N N . ASN A 1 124 ? 21.451 -2.645 -13.225 1.00 72.50 124 ASN A N 1
ATOM 983 C CA . ASN A 1 124 ? 22.891 -2.451 -13.107 1.00 72.50 124 ASN A CA 1
ATOM 984 C C . ASN A 1 124 ? 23.368 -2.974 -11.740 1.00 72.50 124 ASN A C 1
ATOM 986 O O . ASN A 1 124 ? 22.721 -2.728 -10.716 1.00 72.50 124 ASN A O 1
ATOM 990 N N . ALA A 1 125 ? 24.487 -3.699 -11.709 1.00 66.56 125 ALA A N 1
ATOM 991 C CA . ALA A 1 125 ? 24.970 -4.399 -10.517 1.00 66.56 125 ALA A CA 1
ATOM 992 C C . ALA A 1 125 ? 25.132 -3.470 -9.296 1.00 66.56 125 ALA A C 1
ATOM 994 O O . ALA A 1 125 ? 24.803 -3.856 -8.173 1.00 66.56 125 ALA A O 1
ATOM 995 N N . GLY A 1 126 ? 25.563 -2.220 -9.511 1.00 69.44 126 GLY A N 1
ATOM 996 C CA . GLY A 1 126 ? 25.717 -1.232 -8.437 1.00 69.44 126 GLY A CA 1
ATOM 997 C C . GLY A 1 126 ? 24.394 -0.818 -7.781 1.00 69.44 126 GLY A C 1
ATOM 998 O O . GLY A 1 126 ? 24.298 -0.760 -6.554 1.00 69.44 126 GLY A O 1
ATOM 999 N N . GLU A 1 127 ? 23.358 -0.574 -8.582 1.00 71.56 127 GLU A N 1
ATOM 1000 C CA . GLU A 1 127 ? 22.023 -0.202 -8.095 1.00 71.56 127 GLU A CA 1
ATOM 1001 C C . GLU A 1 127 ? 21.334 -1.391 -7.425 1.00 71.56 127 GLU A C 1
ATOM 1003 O O . GLU A 1 127 ? 20.734 -1.256 -6.355 1.00 71.56 127 GLU A O 1
ATOM 1008 N N . ALA A 1 128 ? 21.496 -2.578 -8.010 1.00 68.44 128 ALA A N 1
ATOM 1009 C CA . ALA A 1 128 ? 20.929 -3.810 -7.493 1.00 68.44 128 ALA A CA 1
ATOM 1010 C C . ALA A 1 128 ? 21.519 -4.180 -6.120 1.00 68.44 128 ALA A C 1
ATOM 1012 O O . ALA A 1 128 ? 20.778 -4.568 -5.215 1.00 68.44 128 ALA A O 1
ATOM 1013 N N . TRP A 1 129 ? 22.830 -3.990 -5.921 1.00 71.25 129 TRP A N 1
ATOM 1014 C CA . TRP A 1 129 ? 23.489 -4.239 -4.635 1.00 71.25 129 TRP A CA 1
ATOM 1015 C C . TRP A 1 129 ? 23.085 -3.230 -3.556 1.00 71.25 129 TRP A C 1
ATOM 1017 O O . TRP A 1 129 ? 22.872 -3.607 -2.402 1.00 71.25 129 TRP A O 1
ATOM 1027 N N . GLN A 1 130 ? 22.924 -1.952 -3.916 1.00 76.50 130 GLN A N 1
ATOM 1028 C CA . GLN A 1 130 ? 22.416 -0.939 -2.987 1.00 76.50 130 GLN A CA 1
ATOM 1029 C C . GLN A 1 130 ? 20.973 -1.230 -2.566 1.00 76.50 130 GLN A C 1
ATOM 1031 O O . GLN A 1 130 ? 20.656 -1.163 -1.375 1.00 76.50 130 GLN A O 1
ATOM 1036 N N . TRP A 1 131 ? 20.108 -1.573 -3.523 1.00 71.62 131 TRP A N 1
ATOM 1037 C CA . TRP A 1 131 ? 18.723 -1.949 -3.252 1.00 71.62 131 TRP A CA 1
ATOM 1038 C C . TRP A 1 131 ? 18.648 -3.199 -2.366 1.00 71.62 131 TRP A C 1
ATOM 1040 O O . TRP A 1 131 ? 17.996 -3.179 -1.320 1.00 71.62 131 TRP A O 1
ATOM 1050 N N . TYR A 1 132 ? 19.395 -4.248 -2.720 1.00 73.31 132 TYR A N 1
ATOM 1051 C CA . TYR A 1 132 ? 19.466 -5.489 -1.953 1.00 73.31 132 TYR A CA 1
ATOM 1052 C C . TYR A 1 132 ? 20.000 -5.266 -0.539 1.00 73.31 132 TYR A C 1
ATOM 1054 O O . TYR A 1 132 ? 19.413 -5.758 0.420 1.00 73.31 132 TYR A O 1
ATOM 1062 N N . GLY A 1 133 ? 21.064 -4.474 -0.386 1.00 74.94 133 GLY A N 1
ATOM 1063 C CA . GLY A 1 133 ? 21.626 -4.135 0.918 1.00 74.94 133 GLY A CA 1
ATOM 1064 C C . GLY A 1 133 ? 20.610 -3.433 1.819 1.00 74.94 133 GLY A C 1
ATOM 1065 O O . GLY A 1 133 ? 20.450 -3.820 2.977 1.00 74.94 133 GLY A O 1
ATOM 1066 N N . ARG A 1 134 ? 19.867 -2.450 1.288 1.00 74.62 134 ARG A N 1
ATOM 1067 C CA . ARG A 1 134 ? 18.790 -1.773 2.034 1.00 74.62 134 ARG A CA 1
ATOM 1068 C C . ARG A 1 134 ? 17.687 -2.748 2.432 1.00 74.62 134 ARG A C 1
ATOM 1070 O O . ARG A 1 134 ? 17.269 -2.747 3.587 1.00 74.62 134 ARG A O 1
ATOM 1077 N N . ALA A 1 135 ? 17.247 -3.594 1.506 1.00 68.50 135 ALA A N 1
ATOM 1078 C CA . ALA A 1 135 ? 16.163 -4.539 1.741 1.00 68.50 135 ALA A CA 1
ATOM 1079 C C . ALA A 1 135 ? 16.565 -5.650 2.741 1.00 68.50 135 ALA A C 1
ATOM 1081 O O . ALA A 1 135 ? 15.776 -6.040 3.609 1.00 68.50 135 ALA A O 1
ATOM 1082 N N . LEU A 1 136 ? 17.822 -6.104 2.691 1.00 71.50 136 LEU A N 1
ATOM 1083 C CA . LEU A 1 136 ? 18.403 -7.062 3.631 1.00 71.50 136 LEU A CA 1
ATOM 1084 C C . LEU A 1 136 ? 18.518 -6.462 5.032 1.00 71.50 136 LEU A C 1
ATOM 1086 O O . LEU A 1 136 ? 18.004 -7.055 5.980 1.00 71.50 136 LEU A O 1
ATOM 1090 N N . TRP A 1 137 ? 19.122 -5.278 5.174 1.00 70.56 137 TRP A N 1
ATOM 1091 C CA . TRP A 1 137 ? 19.226 -4.606 6.473 1.00 70.56 137 TRP A CA 1
ATOM 1092 C C . TRP A 1 137 ? 17.852 -4.286 7.060 1.00 70.56 137 TRP A C 1
ATOM 1094 O O . TRP A 1 137 ? 17.644 -4.516 8.248 1.00 70.56 137 TRP A O 1
ATOM 1104 N N . ALA A 1 138 ? 16.890 -3.849 6.244 1.00 66.69 138 ALA A N 1
ATOM 1105 C CA . ALA A 1 138 ? 15.516 -3.621 6.687 1.00 66.69 138 ALA A CA 1
ATOM 1106 C C . ALA A 1 138 ? 14.843 -4.908 7.190 1.00 66.69 138 ALA A C 1
ATOM 1108 O O . ALA A 1 138 ? 14.143 -4.882 8.200 1.00 66.69 138 ALA A O 1
ATOM 1109 N N . THR A 1 139 ? 15.093 -6.050 6.544 1.00 65.75 139 THR A N 1
ATOM 1110 C CA . THR A 1 139 ? 14.553 -7.345 6.993 1.00 65.75 139 THR A CA 1
ATOM 1111 C C . THR A 1 139 ? 15.222 -7.825 8.267 1.00 65.75 139 THR A C 1
ATOM 1113 O O . THR A 1 139 ? 14.533 -8.254 9.186 1.00 65.75 139 THR A O 1
ATOM 1116 N N . VAL A 1 140 ? 16.549 -7.735 8.352 1.00 70.19 140 VAL A N 1
ATOM 1117 C CA . VAL A 1 140 ? 17.305 -8.140 9.545 1.00 70.19 140 VAL A CA 1
ATOM 1118 C C . VAL A 1 140 ? 16.912 -7.275 10.738 1.00 70.19 140 VAL A C 1
ATOM 1120 O O . VAL A 1 140 ? 16.612 -7.811 11.803 1.00 70.19 140 VAL A O 1
ATOM 1123 N N . LEU A 1 141 ? 16.840 -5.954 10.557 1.00 70.94 141 LEU A N 1
ATOM 1124 C CA . LEU A 1 141 ? 16.393 -5.033 11.598 1.00 70.94 141 LEU A CA 1
ATOM 1125 C C . LEU A 1 141 ? 14.924 -5.260 11.941 1.00 70.94 141 LEU A C 1
ATOM 1127 O O . LEU A 1 141 ? 14.606 -5.350 13.118 1.00 70.94 141 LEU A O 1
ATOM 1131 N N . GLY A 1 142 ? 14.041 -5.417 10.954 1.00 66.88 142 GLY A N 1
ATOM 1132 C CA . GLY A 1 142 ? 12.612 -5.648 11.172 1.00 66.88 142 GLY A CA 1
ATOM 1133 C C . GLY A 1 142 ? 12.329 -6.955 11.915 1.00 66.88 142 GLY A C 1
ATOM 1134 O O . GLY A 1 142 ? 11.579 -6.961 12.889 1.00 66.88 142 GLY A O 1
ATOM 1135 N N . VAL A 1 143 ? 12.974 -8.054 11.515 1.00 66.88 143 VAL A N 1
ATOM 1136 C CA . VAL A 1 143 ? 12.854 -9.364 12.174 1.00 66.88 143 VAL A CA 1
ATOM 1137 C C . VAL A 1 143 ? 13.544 -9.360 13.540 1.00 66.88 143 VAL A C 1
ATOM 1139 O O . VAL A 1 143 ? 12.989 -9.906 14.491 1.00 66.88 143 VAL A O 1
ATOM 1142 N N . GLY A 1 144 ? 14.710 -8.724 13.671 1.00 67.88 144 GLY A N 1
ATOM 1143 C CA . GLY A 1 144 ? 15.438 -8.598 14.936 1.00 67.88 144 GLY A CA 1
ATOM 1144 C C . GLY A 1 144 ? 14.678 -7.762 15.967 1.00 67.88 144 GLY A C 1
ATOM 1145 O O . GLY A 1 144 ? 14.459 -8.220 17.088 1.00 67.88 144 GLY A O 1
ATOM 1146 N N . LEU A 1 145 ? 14.183 -6.583 15.571 1.00 65.69 145 LEU A N 1
ATOM 1147 C CA . LEU A 1 145 ? 13.264 -5.770 16.373 1.00 65.69 145 LEU A CA 1
ATOM 1148 C C . LEU A 1 145 ? 12.033 -6.581 16.745 1.00 65.69 145 LEU A C 1
ATOM 1150 O O . LEU A 1 145 ? 11.659 -6.605 17.909 1.00 65.69 145 LEU A O 1
ATOM 1154 N N . HIS A 1 146 ? 11.434 -7.299 15.798 1.00 59.75 146 HIS A N 1
ATOM 1155 C CA . HIS A 1 146 ? 10.276 -8.133 16.083 1.00 59.75 146 HIS A CA 1
ATOM 1156 C C . HIS A 1 146 ? 10.583 -9.222 17.126 1.00 59.75 146 HIS A C 1
ATOM 1158 O O . HIS A 1 146 ? 9.836 -9.351 18.091 1.00 59.75 146 HIS A O 1
ATOM 1164 N N . GLN A 1 147 ? 11.692 -9.959 17.009 1.00 64.25 147 GLN A N 1
ATOM 1165 C CA . GLN A 1 147 ? 12.074 -10.998 17.978 1.00 64.25 147 GLN A CA 1
ATOM 1166 C C . GLN A 1 147 ? 12.393 -10.434 19.373 1.00 64.25 147 GLN A C 1
ATOM 1168 O O . GLN A 1 147 ? 12.032 -11.048 20.377 1.00 64.25 147 GLN A O 1
ATOM 1173 N N . ILE A 1 148 ? 13.018 -9.256 19.451 1.00 64.75 148 ILE A N 1
ATOM 1174 C CA . 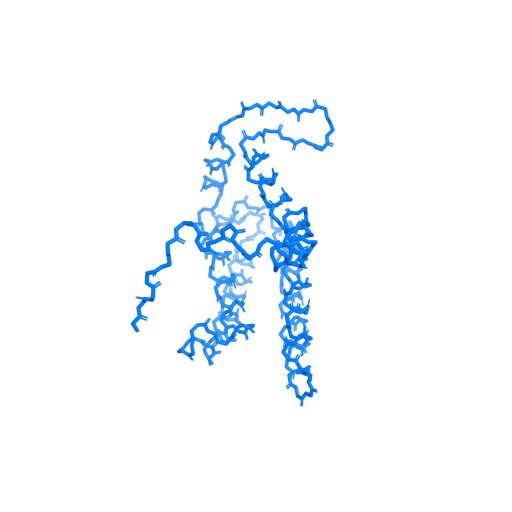ILE A 1 148 ? 13.319 -8.574 20.720 1.00 64.75 148 ILE A CA 1
ATOM 1175 C C . ILE A 1 148 ? 12.034 -8.006 21.352 1.00 64.75 148 ILE A C 1
ATOM 1177 O O . ILE A 1 148 ? 11.834 -8.109 22.564 1.00 64.75 148 ILE A O 1
ATOM 1181 N N . VAL A 1 149 ? 11.132 -7.451 20.538 1.00 58.06 149 VAL A N 1
ATOM 1182 C CA . VAL A 1 149 ? 9.915 -6.749 20.983 1.00 58.06 149 VAL A CA 1
ATOM 1183 C C . VAL A 1 149 ? 8.758 -7.708 21.296 1.00 58.06 149 VAL A C 1
ATOM 1185 O O . VAL A 1 149 ? 7.977 -7.442 22.214 1.00 58.06 149 VAL A O 1
ATOM 1188 N N . GLN A 1 150 ? 8.661 -8.865 20.626 1.00 54.53 150 GLN A N 1
ATOM 1189 C CA . GLN A 1 150 ? 7.650 -9.890 20.933 1.00 54.53 150 GLN A CA 1
ATOM 1190 C C . GLN A 1 150 ? 7.756 -10.438 22.361 1.00 54.53 150 GLN A C 1
ATOM 1192 O O . GLN A 1 150 ? 6.782 -10.986 22.874 1.00 54.53 150 GLN A O 1
ATOM 1197 N N . ARG A 1 151 ? 8.901 -10.257 23.031 1.00 54.09 151 ARG A N 1
ATOM 1198 C CA . ARG A 1 151 ? 9.108 -10.770 24.383 1.00 54.09 151 ARG A CA 1
ATOM 1199 C C . ARG A 1 151 ? 8.274 -10.047 25.450 1.00 54.09 151 ARG A C 1
ATOM 1201 O O . ARG A 1 151 ? 8.095 -10.644 26.499 1.00 54.09 151 ARG A O 1
ATOM 1208 N N . ASN A 1 152 ? 7.758 -8.826 25.209 1.00 53.22 152 ASN A N 1
ATOM 1209 C CA . ASN A 1 152 ? 7.046 -8.053 26.250 1.00 53.22 152 ASN A CA 1
ATOM 1210 C C . ASN A 1 152 ? 5.975 -7.026 25.789 1.00 53.22 152 ASN A C 1
ATOM 1212 O O . ASN A 1 152 ? 5.447 -6.310 26.639 1.00 53.22 152 ASN A O 1
ATOM 1216 N N . TRP A 1 153 ? 5.649 -6.872 24.496 1.00 56.56 153 TRP A N 1
ATOM 1217 C CA . TRP A 1 153 ? 4.778 -5.767 24.027 1.00 56.56 153 TRP A CA 1
ATOM 1218 C C . TRP A 1 153 ? 3.403 -6.198 23.487 1.00 56.56 153 TRP A C 1
ATOM 1220 O O . TRP A 1 153 ? 3.261 -7.233 22.841 1.00 56.56 153 TRP A O 1
ATOM 1230 N N . SER A 1 154 ? 2.379 -5.362 23.726 1.00 63.44 154 SER A N 1
ATOM 1231 C CA . SER A 1 154 ? 0.992 -5.598 23.281 1.00 63.44 154 SER A CA 1
ATOM 1232 C C . SER A 1 154 ? 0.847 -5.596 21.750 1.00 63.44 154 SER A C 1
ATOM 1234 O O . SER A 1 154 ? 1.610 -4.932 21.046 1.00 63.44 154 SER A O 1
ATOM 1236 N N . GLN A 1 155 ? -0.195 -6.261 21.230 1.00 56.78 155 GLN A N 1
ATOM 1237 C CA . GLN A 1 155 ? -0.499 -6.368 19.789 1.00 56.78 155 GLN A CA 1
ATOM 1238 C C . GLN A 1 155 ? -0.520 -5.019 19.037 1.00 56.78 155 GLN A C 1
ATOM 1240 O O . GLN A 1 155 ? -0.231 -4.968 17.844 1.00 56.78 155 GLN A O 1
ATOM 1245 N N . LYS A 1 156 ? -0.802 -3.904 19.727 1.00 54.22 156 LYS A N 1
ATOM 1246 C CA . LYS A 1 156 ? -0.780 -2.553 19.140 1.00 54.22 156 LYS A CA 1
ATOM 1247 C C . LYS A 1 156 ? 0.636 -2.086 18.769 1.00 54.22 156 LYS A C 1
ATOM 1249 O O . LYS A 1 156 ? 0.808 -1.420 17.754 1.00 54.22 156 LYS A O 1
ATOM 1254 N N . GLY A 1 157 ? 1.646 -2.462 19.557 1.00 61.16 157 GLY A N 1
ATOM 1255 C CA . GLY A 1 157 ? 3.051 -2.144 19.277 1.00 61.16 157 GLY A CA 1
ATOM 1256 C C . GLY A 1 157 ? 3.621 -2.966 18.120 1.00 61.16 157 GLY A C 1
ATOM 1257 O O . GLY A 1 157 ? 4.397 -2.456 17.317 1.00 61.16 157 GLY A O 1
ATOM 1258 N N . GLN A 1 158 ? 3.161 -4.211 17.980 1.00 56.91 158 GLN A N 1
ATOM 1259 C CA . GLN A 1 158 ? 3.534 -5.091 16.870 1.00 56.91 158 GLN A CA 1
ATOM 1260 C C . GLN A 1 158 ? 3.003 -4.565 15.525 1.00 56.91 158 GLN A C 1
ATOM 1262 O O . GLN A 1 158 ? 3.732 -4.558 14.535 1.00 56.91 158 GLN A O 1
ATOM 1267 N N . GLY A 1 159 ? 1.770 -4.043 15.500 1.00 55.69 159 GLY A N 1
ATOM 1268 C CA . GLY A 1 159 ? 1.184 -3.434 14.300 1.00 55.69 159 GLY A CA 1
ATOM 1269 C C . GLY A 1 159 ? 1.899 -2.157 13.836 1.00 55.69 159 GLY A C 1
ATOM 1270 O O . GLY A 1 159 ? 2.107 -1.975 12.638 1.00 55.69 159 GLY A O 1
ATOM 1271 N N . LEU A 1 160 ? 2.329 -1.299 14.769 1.00 60.19 160 LEU A N 1
ATOM 1272 C CA . LEU A 1 160 ? 3.068 -0.066 14.454 1.00 60.19 160 LEU A CA 1
ATOM 1273 C C . LEU A 1 160 ? 4.457 -0.345 13.862 1.00 60.19 160 LEU A C 1
ATOM 1275 O O . LEU A 1 160 ? 4.860 0.318 12.909 1.00 60.19 160 LEU A O 1
ATOM 1279 N N . LEU A 1 161 ? 5.164 -1.356 14.372 1.00 57.00 161 LEU A N 1
ATOM 1280 C CA . LEU A 1 161 ? 6.456 -1.779 13.818 1.00 57.00 161 LEU A CA 1
ATOM 1281 C C . LEU A 1 161 ? 6.310 -2.430 12.435 1.00 57.00 161 LEU A C 1
ATOM 1283 O O . LEU A 1 161 ? 7.155 -2.217 11.568 1.00 57.00 161 LEU A O 1
ATOM 1287 N N . GLY A 1 162 ? 5.219 -3.167 12.203 1.00 55.28 162 GLY A N 1
ATOM 1288 C CA . GLY A 1 162 ? 4.893 -3.717 10.885 1.00 55.28 162 GLY A CA 1
ATOM 1289 C C . GLY A 1 162 ? 4.628 -2.631 9.839 1.00 55.28 162 GLY A C 1
ATOM 1290 O O . GLY A 1 162 ? 5.134 -2.715 8.721 1.00 55.28 162 GLY A O 1
ATOM 1291 N N . LEU A 1 163 ? 3.902 -1.574 10.218 1.00 55.00 163 LEU A N 1
ATOM 1292 C CA . LEU A 1 163 ? 3.695 -0.398 9.367 1.00 55.00 163 LEU A CA 1
ATOM 1293 C C . LEU A 1 163 ? 5.008 0.339 9.083 1.00 55.00 163 LEU A C 1
ATOM 1295 O O . LEU A 1 163 ? 5.243 0.716 7.941 1.00 55.00 163 LEU A O 1
ATOM 1299 N N . TYR A 1 164 ? 5.884 0.495 10.079 1.00 55.31 164 TYR A N 1
ATOM 1300 C CA . TYR A 1 164 ? 7.199 1.115 9.888 1.00 55.31 164 TYR A CA 1
ATOM 1301 C C . TYR A 1 164 ? 8.088 0.317 8.918 1.00 55.31 164 TYR A C 1
ATOM 1303 O O . TYR A 1 164 ? 8.692 0.898 8.021 1.00 55.31 164 TYR A O 1
ATOM 1311 N N . GLY A 1 165 ? 8.112 -1.017 9.037 1.00 52.53 165 GLY A N 1
ATOM 1312 C CA . GLY A 1 165 ? 8.853 -1.881 8.110 1.00 52.53 165 GLY A CA 1
ATOM 1313 C C . GLY A 1 165 ? 8.313 -1.852 6.674 1.00 52.53 165 GLY A C 1
ATOM 1314 O O . GLY A 1 165 ? 9.088 -1.977 5.731 1.00 52.53 165 GLY A O 1
ATOM 1315 N N . PHE A 1 166 ? 7.003 -1.653 6.499 1.00 48.25 166 PHE A N 1
ATOM 1316 C CA . PHE A 1 166 ? 6.367 -1.550 5.181 1.00 48.25 166 PHE A CA 1
ATOM 1317 C C . PHE A 1 166 ? 6.542 -0.163 4.542 1.00 48.25 166 PHE A C 1
ATOM 1319 O O . PHE A 1 166 ? 6.798 -0.067 3.346 1.00 48.25 166 PHE A O 1
ATOM 1326 N N . LEU A 1 167 ? 6.450 0.911 5.334 1.00 49.38 167 LEU A N 1
ATOM 1327 C CA . LEU A 1 167 ? 6.605 2.294 4.864 1.00 49.38 167 LEU A CA 1
ATOM 1328 C C . LEU A 1 167 ? 8.032 2.624 4.402 1.00 49.38 167 LEU A C 1
ATOM 1330 O O . LEU A 1 167 ? 8.209 3.593 3.681 1.00 49.38 167 LEU A O 1
ATOM 1334 N N . TRP A 1 168 ? 9.031 1.819 4.772 1.00 44.78 168 TRP A N 1
ATOM 1335 C CA . TRP A 1 168 ? 10.420 1.994 4.330 1.00 44.78 168 TRP A CA 1
ATOM 1336 C C . TRP A 1 168 ? 10.682 1.529 2.883 1.00 44.78 168 TRP A C 1
ATOM 1338 O O . TRP A 1 168 ? 11.739 1.808 2.323 1.00 44.78 168 TRP A O 1
ATOM 1348 N N . PHE A 1 169 ? 9.746 0.790 2.277 1.00 40.12 169 PHE A N 1
ATOM 1349 C CA . PHE A 1 169 ? 9.846 0.348 0.879 1.00 40.12 169 PHE A CA 1
A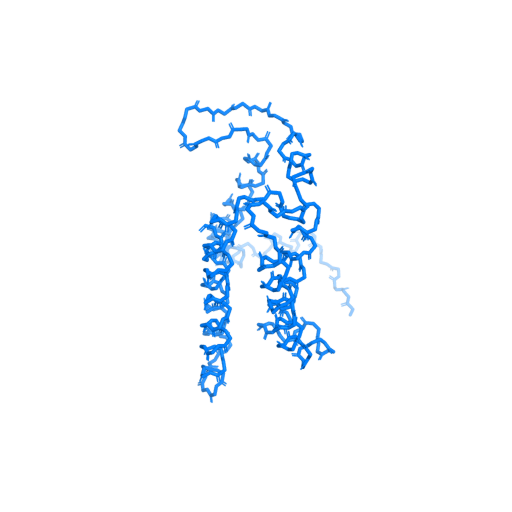TOM 1350 C C . PHE A 1 169 ? 9.387 1.406 -0.140 1.00 40.12 169 PHE A C 1
ATOM 1352 O O . PHE A 1 169 ? 9.575 1.185 -1.337 1.00 40.12 169 PHE A O 1
ATOM 1359 N N . TYR A 1 170 ? 8.794 2.513 0.323 1.00 39.31 170 TYR A N 1
ATOM 1360 C CA . TYR A 1 170 ? 8.392 3.661 -0.494 1.00 39.31 170 TYR A CA 1
ATOM 1361 C C . TYR A 1 170 ? 9.363 4.832 -0.348 1.00 39.31 170 TYR A C 1
ATOM 1363 O O . TYR A 1 170 ? 9.886 5.035 0.771 1.00 39.31 170 TYR A O 1
#

Secondary structure (DSSP, 8-state):
------HHHHHTTHHHHHHHHHHHHHHIIIIIHHHHHHHHHTTEEE-SSS-EEE-TTHHHHHHHHH-HHHHHHHHHHHHHHHHHHS--SHHHHTTHHHHHHHHHHHHHHHHHH-SSB-TTT-SBHHHHHHHHHHHHHHHHHHHHHHHHHTTT--HHHHHHHHHHHHHTT-

Organism: NCBI:txid408172

Solvent-accessible surface area (backbone atoms only — not comparable to full-atom values): 9632 Å² total; per-residue (Å²): 132,89,78,89,75,57,71,76,58,58,67,71,42,51,71,60,49,60,67,48,39,64,59,54,48,49,46,42,60,74,50,49,43,57,52,52,48,51,59,58,48,56,30,30,53,65,75,89,76,86,51,75,46,82,51,53,64,49,54,59,52,53,56,52,69,58,28,59,58,53,51,54,50,52,53,52,48,52,52,33,49,43,11,57,73,71,48,47,56,65,84,43,28,85,47,19,65,60,50,50,52,50,52,53,52,50,50,51,50,56,52,68,72,18,76,64,54,22,90,71,58,71,35,50,33,72,61,48,50,54,50,48,49,52,54,48,52,51,47,53,50,46,52,48,49,45,63,65,44,67,76,81,58,58,74,71,59,56,52,53,52,50,49,53,62,56,58,67,78,106

Foldseek 3Di:
DDDDDDPVNVVVCVVVCVVCVVVVVCCCVPPVVVVVVVVVQLQFPDDPPDGTHRNGCVSVVVVCVQAVLVVVLVVLLVVLLCCCLVVPPVVSNVVSVVSNVCSLVVLVVQLVVQDQARPRRRDGSVVSVVVSVQLVVLCCCLVVCCVVAVVDDDSVVSVVSSVVSVVSVD

Nearest PDB structures (foldseek):
  2j47-assembly1_A  TM=4.990E-01  e=4.753E+00  Bacteroides thetaiotaomicron VPI-5482
  2j4g-assembly2_B  TM=4.692E-01  e=4.268E+00  Bacteroides thetaiotaomicron VPI-5482

pLDDT: mean 73.98, std 13.16, range [39.31, 97.31]

Radius of gyration: 21.72 Å; Cα contacts (8 Å, |Δi|>4): 97; chains: 1; bounding box: 66×43×46 Å